Protein AF-A0A835LI86-F1 (afdb_monomer_lite)

pLDDT: mean 75.02, std 22.33, range [33.53, 97.06]

InterPro domains:
  IPR008250 P-type ATPase, A domain superfamily [SSF81653] (1-94)
  IPR059000 P-type ATPase, A domain [PF00122] (1-94)

Radius of gyration: 28.06 Å; chains: 1; bounding box: 68×58×45 Å

Sequence (149 aa):
VLRDGKWNKEDAAVLVPGDVISIKLGDIVPADARLLEGDPLKIDQSSLTGESLPVTKGPGDGVYSGSTCKQGELEAVVIATGVHTFFGKAAHLVDSTNQVGHFQKVSLNCYWELLHMFHCRGNDYRDHRHVSHTRPEVYLILSLSGSIT

Secondary structure (DSSP, 8-state):
-EETTEE----GGG--TT-EEEE-TTPBP-SEEEE-SSSPEEEE-HHHH---SPEEE-TT-EE-TT-EEEE--EEEEEEE-GGGSHHHHHHHHHHTT-SS-HHHHHHHHHHHHHHHHHHTTSTT-----------S-STTSSSSS----

Structure (mmCIF, N/CA/C/O backbone):
data_AF-A0A835LI86-F1
#
_entry.id   AF-A0A835LI86-F1
#
loop_
_atom_site.group_PDB
_atom_site.id
_atom_site.type_symbol
_atom_site.label_atom_id
_atom_site.label_alt_id
_atom_site.label_comp_id
_atom_site.label_asym_id
_atom_site.label_entity_id
_atom_site.label_seq_id
_atom_site.pdbx_PDB_ins_code
_atom_site.Cartn_x
_atom_site.Cartn_y
_atom_site.Cartn_z
_atom_site.occupancy
_atom_site.B_iso_or_equiv
_atom_site.auth_seq_id
_atom_site.auth_comp_id
_atom_site.auth_asym_id
_atom_site.auth_atom_id
_atom_site.pdbx_PDB_model_num
ATOM 1 N N . VAL A 1 1 ? -5.324 -9.821 3.241 1.00 88.69 1 VAL A N 1
ATOM 2 C CA . VAL A 1 1 ? -6.361 -9.665 2.206 1.00 88.69 1 VAL A CA 1
ATOM 3 C C . VAL A 1 1 ? -7.685 -10.207 2.718 1.00 88.69 1 VAL A C 1
ATOM 5 O O . VAL A 1 1 ? -7.678 -11.210 3.425 1.00 88.69 1 VAL A O 1
ATOM 8 N N . LEU A 1 2 ? -8.794 -9.541 2.414 1.00 87.94 2 LEU A N 1
ATOM 9 C CA . LEU A 1 2 ? -10.143 -10.003 2.729 1.00 87.94 2 LEU A CA 1
ATOM 10 C C . LEU A 1 2 ? -10.713 -10.751 1.515 1.00 87.94 2 LEU A C 1
ATOM 12 O O . LEU A 1 2 ? -10.974 -10.142 0.481 1.00 87.94 2 LEU A O 1
ATOM 16 N N . ARG A 1 3 ? -10.895 -12.070 1.638 1.00 89.12 3 ARG A N 1
ATOM 17 C CA . ARG A 1 3 ? -11.541 -12.930 0.629 1.00 89.12 3 ARG A CA 1
ATOM 18 C C . ARG A 1 3 ? -12.545 -13.840 1.333 1.00 89.12 3 ARG A C 1
ATOM 20 O O . ARG A 1 3 ? -12.285 -14.285 2.448 1.00 89.12 3 ARG A O 1
ATOM 27 N N . ASP A 1 4 ? -13.713 -14.055 0.732 1.00 85.88 4 ASP A N 1
ATOM 28 C CA . ASP A 1 4 ? -14.804 -14.858 1.318 1.00 85.88 4 ASP A CA 1
ATOM 29 C C . ASP A 1 4 ? -15.218 -14.416 2.739 1.00 85.88 4 ASP A C 1
ATOM 31 O O . ASP A 1 4 ? -15.573 -15.229 3.595 1.00 85.88 4 ASP A O 1
ATOM 35 N N . GLY A 1 5 ? -15.118 -13.111 3.022 1.00 88.06 5 GLY A N 1
ATOM 36 C CA . GLY A 1 5 ? -15.411 -12.533 4.339 1.00 88.06 5 GLY A CA 1
ATOM 37 C C . GLY A 1 5 ? -14.387 -12.863 5.433 1.00 88.06 5 GLY A C 1
ATOM 38 O O . GLY A 1 5 ? -14.632 -12.564 6.601 1.00 88.06 5 GLY A O 1
ATOM 39 N N . LYS A 1 6 ? -13.242 -13.469 5.089 1.00 90.75 6 LYS A N 1
ATOM 40 C CA . LYS A 1 6 ? -12.165 -13.813 6.026 1.00 90.75 6 LYS A CA 1
ATOM 41 C C . LYS A 1 6 ? -10.872 -13.078 5.693 1.00 90.75 6 LYS A C 1
ATOM 43 O O . LYS A 1 6 ? -10.483 -12.948 4.532 1.00 90.75 6 LYS A O 1
ATOM 48 N N . TRP A 1 7 ? -10.187 -12.623 6.738 1.00 91.75 7 TRP A N 1
ATOM 49 C CA . TRP A 1 7 ? -8.863 -12.022 6.627 1.00 91.75 7 TRP A CA 1
ATOM 50 C C . TRP A 1 7 ? -7.788 -13.104 6.542 1.00 91.75 7 TRP A C 1
ATOM 52 O O . TRP A 1 7 ? -7.578 -13.848 7.497 1.00 91.75 7 TRP A O 1
ATOM 62 N N . ASN A 1 8 ? -7.081 -13.146 5.415 1.00 92.19 8 ASN A N 1
ATOM 63 C CA . ASN A 1 8 ? -5.962 -14.052 5.166 1.00 92.19 8 ASN A CA 1
ATOM 64 C C . ASN A 1 8 ? -4.663 -13.261 4.985 1.00 92.19 8 ASN A C 1
ATOM 66 O O . ASN A 1 8 ? -4.658 -12.179 4.387 1.00 92.19 8 ASN A O 1
ATOM 70 N N . LYS A 1 9 ? -3.549 -13.784 5.504 1.00 91.06 9 LYS A N 1
ATOM 71 C CA . LYS A 1 9 ? -2.218 -13.216 5.272 1.00 91.06 9 LYS A CA 1
ATOM 72 C C . LYS A 1 9 ? -1.615 -13.903 4.052 1.00 91.06 9 LYS A C 1
ATOM 74 O O . LYS A 1 9 ? -1.321 -15.087 4.110 1.00 91.06 9 LYS A O 1
ATOM 79 N N . GLU A 1 10 ? -1.447 -13.141 2.982 1.00 91.44 10 GLU A N 1
ATOM 80 C CA . GLU A 1 10 ? -0.994 -13.625 1.677 1.00 91.44 10 GLU A CA 1
ATOM 81 C C . GLU A 1 10 ? 0.230 -12.829 1.220 1.00 91.44 10 GLU A C 1
ATOM 83 O O . GLU A 1 10 ? 0.466 -11.716 1.701 1.00 91.44 10 GLU A O 1
ATOM 88 N N . ASP A 1 11 ? 0.995 -13.397 0.290 1.00 89.94 11 ASP A N 1
ATOM 89 C CA . ASP A 1 11 ? 2.101 -12.698 -0.365 1.00 89.94 11 ASP A CA 1
ATOM 90 C C . ASP A 1 11 ? 1.573 -11.533 -1.227 1.00 89.94 11 ASP A C 1
ATOM 92 O O . ASP A 1 11 ? 0.506 -11.617 -1.842 1.00 89.94 11 ASP A O 1
ATOM 96 N N . ALA A 1 12 ? 2.337 -10.446 -1.318 1.00 87.50 12 ALA A N 1
ATOM 97 C CA . ALA A 1 12 ? 2.043 -9.346 -2.230 1.00 87.50 12 ALA A CA 1
ATOM 98 C C . ALA A 1 12 ? 1.968 -9.812 -3.698 1.00 87.50 12 ALA A C 1
ATOM 100 O O . ALA A 1 12 ? 1.192 -9.261 -4.478 1.00 87.50 12 ALA A O 1
ATOM 101 N N . ALA A 1 13 ? 2.727 -10.850 -4.069 1.00 88.50 13 ALA A N 1
ATOM 102 C CA . ALA A 1 13 ? 2.760 -11.403 -5.422 1.00 88.50 13 ALA A CA 1
ATOM 103 C C . ALA A 1 13 ? 1.438 -12.053 -5.869 1.00 88.50 13 ALA A C 1
ATOM 105 O O . ALA A 1 13 ? 1.196 -12.162 -7.070 1.00 88.50 13 ALA A O 1
ATOM 106 N N . VAL A 1 14 ? 0.581 -12.478 -4.933 1.00 92.12 14 VAL A N 1
ATOM 107 C CA . VAL A 1 14 ? -0.711 -13.126 -5.240 1.00 92.12 14 VAL A CA 1
ATOM 108 C C . VAL A 1 14 ? -1.906 -12.170 -5.145 1.00 92.12 14 VAL A C 1
ATOM 110 O O . VAL A 1 14 ? -3.059 -12.595 -5.293 1.00 92.12 14 VAL A O 1
ATOM 113 N N . LEU A 1 15 ? -1.650 -10.884 -4.881 1.00 93.19 15 LEU A N 1
ATOM 114 C CA . LEU A 1 15 ? -2.682 -9.852 -4.869 1.00 93.19 15 LEU A CA 1
ATOM 115 C C . LEU A 1 15 ? -3.193 -9.583 -6.284 1.00 93.19 15 LEU A C 1
ATOM 117 O O . LEU A 1 15 ? -2.428 -9.520 -7.252 1.00 93.19 15 LEU A O 1
ATOM 121 N N . VAL A 1 16 ? -4.497 -9.351 -6.386 1.00 93.81 16 VAL A N 1
ATOM 122 C CA . VAL A 1 16 ? -5.171 -8.977 -7.630 1.00 93.81 16 VAL A CA 1
ATOM 123 C C . VAL A 1 16 ? -5.953 -7.674 -7.452 1.00 93.81 16 VAL A C 1
ATOM 125 O O . VAL A 1 16 ? -6.410 -7.375 -6.347 1.00 93.81 16 VAL A O 1
ATOM 128 N N . PRO A 1 17 ? -6.134 -6.873 -8.517 1.00 95.25 17 PRO A N 1
ATOM 129 C CA . PRO A 1 17 ? -7.041 -5.731 -8.474 1.00 95.25 17 PRO A CA 1
ATOM 130 C C . PRO A 1 17 ? -8.437 -6.135 -7.983 1.00 95.25 17 PRO A C 1
ATOM 132 O O . PRO A 1 17 ? -8.988 -7.141 -8.427 1.00 95.25 17 PRO A O 1
ATOM 135 N N . GLY A 1 18 ? -9.003 -5.346 -7.072 1.00 93.75 18 GLY A N 1
ATOM 136 C CA . GLY A 1 18 ? -10.266 -5.635 -6.389 1.00 93.75 18 GLY A CA 1
ATOM 137 C C . GLY A 1 18 ? -10.113 -6.298 -5.017 1.00 93.75 18 GLY A C 1
ATOM 138 O O . GLY A 1 18 ? -11.069 -6.293 -4.246 1.00 93.75 18 GLY A O 1
ATOM 139 N N . ASP A 1 19 ? -8.927 -6.807 -4.673 1.00 94.56 19 ASP A N 1
ATOM 140 C CA . ASP A 1 19 ? -8.648 -7.283 -3.318 1.00 94.56 19 ASP A CA 1
ATOM 141 C C . ASP A 1 19 ? -8.743 -6.139 -2.299 1.00 94.56 19 ASP A C 1
ATOM 143 O O . ASP A 1 19 ? -8.279 -5.025 -2.551 1.00 94.56 19 ASP A O 1
ATOM 147 N N . VAL A 1 20 ? -9.279 -6.429 -1.113 1.00 95.25 20 VAL A N 1
ATOM 148 C CA . VAL A 1 20 ? -9.243 -5.498 0.023 1.00 95.25 20 VAL A CA 1
ATOM 149 C C . VAL A 1 20 ? -8.088 -5.872 0.947 1.00 95.25 20 VAL A C 1
ATOM 151 O O . VAL A 1 20 ? -7.945 -7.018 1.388 1.00 95.25 20 VAL A O 1
ATOM 154 N N . ILE A 1 21 ? -7.236 -4.895 1.234 1.00 95.25 21 ILE A N 1
ATOM 155 C CA . ILE A 1 21 ? -6.073 -5.013 2.109 1.00 95.25 21 ILE A CA 1
ATOM 156 C C . ILE A 1 21 ? -6.229 -4.080 3.310 1.00 95.25 21 ILE A C 1
ATOM 158 O O . ILE A 1 21 ? -6.859 -3.034 3.218 1.00 95.25 21 ILE A O 1
ATOM 162 N N . SER A 1 22 ? -5.646 -4.466 4.441 1.00 94.94 22 SER A N 1
ATOM 163 C CA . SER A 1 22 ? -5.551 -3.621 5.634 1.00 94.94 22 SER A CA 1
ATOM 164 C C . SER A 1 22 ? -4.126 -3.085 5.707 1.00 94.94 22 SER A C 1
ATOM 166 O O . SER A 1 22 ? -3.181 -3.865 5.567 1.00 94.94 22 SER A O 1
ATOM 168 N N . ILE A 1 23 ? -3.984 -1.769 5.861 1.00 95.31 23 ILE A N 1
ATOM 169 C CA . ILE A 1 23 ? -2.703 -1.071 5.974 1.00 95.31 23 ILE A CA 1
ATOM 170 C C . ILE A 1 23 ? -2.591 -0.556 7.402 1.00 95.31 23 ILE A C 1
ATOM 172 O O . ILE A 1 23 ? -3.400 0.272 7.820 1.00 95.31 23 ILE A O 1
ATOM 176 N N . LYS A 1 24 ? -1.582 -1.019 8.139 1.00 94.75 24 LYS A N 1
ATOM 177 C CA . LYS A 1 24 ? -1.347 -0.647 9.538 1.00 94.75 24 LYS A CA 1
ATOM 178 C C . LYS A 1 24 ? -0.061 0.148 9.696 1.00 94.75 24 LYS A C 1
ATOM 180 O O . LYS A 1 24 ? 0.768 0.223 8.792 1.00 94.75 24 LYS A O 1
ATOM 185 N N . LEU A 1 25 ? 0.121 0.732 10.876 1.00 95.00 25 LEU A N 1
ATOM 186 C CA . LEU A 1 25 ? 1.364 1.396 11.256 1.00 95.00 25 LEU A CA 1
ATOM 187 C C . LEU A 1 25 ? 2.577 0.479 11.023 1.00 95.00 25 LEU A C 1
ATOM 189 O O . LEU A 1 25 ? 2.654 -0.611 11.584 1.00 95.00 25 LEU A O 1
ATOM 193 N N . GLY A 1 26 ? 3.554 0.971 10.262 1.00 94.06 26 GLY A N 1
ATOM 194 C CA . GLY A 1 26 ? 4.791 0.258 9.948 1.00 94.06 26 GLY A CA 1
ATOM 195 C C . GLY A 1 26 ? 4.708 -0.635 8.712 1.00 94.06 26 GLY A C 1
ATOM 196 O O . GLY A 1 26 ? 5.752 -1.084 8.243 1.00 94.06 26 GLY A O 1
ATOM 197 N N . ASP A 1 27 ? 3.516 -0.851 8.150 1.00 94.12 27 ASP A N 1
ATOM 198 C CA . ASP A 1 27 ? 3.371 -1.665 6.950 1.00 94.12 27 ASP A CA 1
ATOM 199 C C . ASP A 1 27 ? 3.936 -0.950 5.722 1.00 94.12 27 ASP A C 1
ATOM 201 O O . ASP A 1 27 ? 3.762 0.259 5.517 1.00 94.12 27 ASP A O 1
ATOM 205 N N . ILE A 1 28 ? 4.580 -1.743 4.871 1.00 93.88 28 ILE A N 1
ATOM 206 C CA . ILE A 1 28 ? 4.923 -1.352 3.509 1.00 93.88 28 ILE A CA 1
ATOM 207 C C . ILE A 1 28 ? 3.717 -1.677 2.635 1.00 93.88 28 ILE A C 1
ATOM 209 O O . ILE A 1 28 ? 3.223 -2.805 2.630 1.00 93.88 28 ILE A O 1
ATOM 213 N N . VAL A 1 29 ? 3.250 -0.690 1.880 1.00 94.75 29 VAL A N 1
ATOM 214 C CA . VAL A 1 29 ? 2.114 -0.836 0.973 1.00 94.75 29 VAL A CA 1
ATOM 215 C C . VAL A 1 29 ? 2.493 -1.828 -0.142 1.00 94.75 29 VAL A C 1
ATOM 217 O O . VAL A 1 29 ? 3.428 -1.551 -0.901 1.00 94.75 29 VAL A O 1
ATOM 220 N N . PRO A 1 30 ? 1.800 -2.977 -0.274 1.00 93.50 30 PRO A N 1
ATOM 221 C CA . PRO A 1 30 ? 2.215 -4.051 -1.183 1.00 93.50 30 PRO A CA 1
ATOM 222 C C . PRO A 1 30 ? 1.839 -3.795 -2.650 1.00 93.50 30 PRO A C 1
ATOM 224 O O . PRO A 1 30 ? 2.451 -4.353 -3.556 1.00 93.50 30 PRO A O 1
ATOM 227 N N . ALA A 1 31 ? 0.825 -2.965 -2.893 1.00 95.38 31 ALA A N 1
ATOM 228 C CA . ALA A 1 31 ? 0.237 -2.719 -4.203 1.00 95.38 31 ALA A CA 1
ATOM 229 C C . ALA A 1 31 ? -0.364 -1.310 -4.262 1.00 95.38 31 ALA A C 1
ATOM 231 O O . ALA A 1 31 ? -0.654 -0.718 -3.223 1.00 95.38 31 ALA A O 1
ATOM 232 N N . ASP A 1 32 ? -0.588 -0.782 -5.464 1.00 95.75 32 ASP A N 1
ATOM 233 C CA . ASP A 1 32 ? -1.300 0.487 -5.600 1.00 95.75 32 ASP A CA 1
ATOM 234 C C . ASP A 1 32 ? -2.767 0.275 -5.226 1.00 95.75 32 ASP A C 1
ATOM 236 O O . ASP A 1 32 ? -3.442 -0.597 -5.783 1.00 95.75 32 ASP A O 1
ATOM 240 N N . ALA A 1 33 ? -3.265 1.075 -4.290 1.00 96.75 33 ALA A N 1
ATOM 241 C CA . ALA A 1 33 ? -4.588 0.901 -3.711 1.00 96.75 33 ALA A CA 1
ATOM 242 C C . ALA A 1 33 ? -5.286 2.243 -3.476 1.00 96.75 33 ALA A C 1
ATOM 244 O O . ALA A 1 33 ? -4.653 3.298 -3.424 1.00 96.75 33 ALA A O 1
ATOM 245 N N . ARG A 1 34 ? -6.610 2.205 -3.333 1.00 97.06 34 ARG A N 1
ATOM 246 C CA . ARG A 1 34 ? -7.431 3.350 -2.933 1.00 97.06 34 ARG A CA 1
ATOM 247 C C . ARG A 1 34 ? -7.964 3.130 -1.533 1.00 97.06 34 ARG A C 1
ATOM 249 O O . ARG A 1 34 ? -8.549 2.086 -1.259 1.00 97.06 34 ARG A O 1
ATOM 256 N N . LEU A 1 35 ? -7.757 4.119 -0.676 1.00 96.81 35 LEU A N 1
ATOM 257 C CA . LEU A 1 35 ? -8.184 4.079 0.714 1.00 96.81 35 LEU A CA 1
ATOM 258 C C . LEU A 1 35 ? -9.713 4.060 0.807 1.00 96.81 35 LEU A C 1
ATOM 260 O O . LEU A 1 35 ? -10.395 4.824 0.117 1.00 96.81 35 LEU A O 1
ATOM 264 N N . LEU A 1 36 ? -10.231 3.169 1.646 1.00 96.00 36 LEU A N 1
ATOM 265 C CA . LEU A 1 36 ? -11.643 3.084 2.005 1.00 96.00 36 LEU A CA 1
ATOM 266 C C . LEU A 1 36 ? -11.958 4.078 3.136 1.00 96.00 36 LEU A C 1
ATOM 268 O O . LEU A 1 36 ? -11.135 4.920 3.493 1.00 96.00 36 LEU A O 1
ATOM 272 N N . GLU A 1 37 ? -13.181 4.033 3.655 1.00 93.44 37 GLU A N 1
ATOM 273 C CA . GLU A 1 37 ? -13.624 4.926 4.727 1.00 93.44 37 GLU A CA 1
ATOM 274 C C . GLU A 1 37 ? -12.892 4.670 6.051 1.00 93.44 37 GLU A C 1
ATOM 276 O O . GLU A 1 37 ? -12.595 3.528 6.401 1.00 93.44 37 GLU A O 1
ATOM 281 N N . GLY A 1 38 ? -12.627 5.748 6.797 1.00 92.94 38 GLY A N 1
ATOM 282 C CA . GLY A 1 38 ? -11.986 5.726 8.112 1.00 92.94 38 GLY A CA 1
ATOM 283 C C . GLY A 1 38 ? -11.035 6.907 8.321 1.00 92.94 38 GLY A C 1
ATOM 284 O O . GLY A 1 38 ? -11.131 7.926 7.631 1.00 92.94 38 GLY A O 1
ATOM 285 N N . ASP A 1 39 ? -10.138 6.779 9.298 1.00 94.00 39 ASP A N 1
ATOM 286 C CA . ASP A 1 39 ? -9.234 7.859 9.692 1.00 94.00 39 ASP A CA 1
ATOM 287 C C . ASP A 1 39 ? -8.064 8.040 8.705 1.00 94.00 39 ASP A C 1
ATOM 289 O O . ASP A 1 39 ? -7.540 7.058 8.174 1.00 94.00 39 ASP A O 1
ATOM 293 N N . PRO A 1 40 ? -7.593 9.281 8.468 1.00 93.12 40 PRO A N 1
ATOM 294 C CA . PRO A 1 40 ? -6.472 9.532 7.568 1.00 93.12 40 PRO A CA 1
ATOM 295 C C . PRO A 1 40 ? -5.174 8.838 8.001 1.00 93.12 40 PRO A C 1
ATOM 297 O O . PRO A 1 40 ? -4.804 8.833 9.178 1.00 93.12 40 PRO A O 1
ATOM 300 N N . LEU A 1 41 ? -4.419 8.351 7.018 1.00 94.31 41 LEU A N 1
ATOM 301 C CA . LEU A 1 41 ? -3.090 7.776 7.195 1.00 94.31 41 LEU A CA 1
ATOM 302 C C . LEU A 1 41 ? -1.992 8.808 6.945 1.00 94.31 41 LEU A C 1
ATOM 304 O O . LEU A 1 41 ? -2.130 9.685 6.091 1.00 94.31 41 LEU A O 1
ATOM 308 N N . LYS A 1 42 ? -0.845 8.649 7.610 1.00 94.81 42 LYS A N 1
ATOM 309 C CA . LYS A 1 42 ? 0.407 9.282 7.168 1.00 94.81 42 LYS A CA 1
ATOM 310 C C . LYS A 1 42 ? 1.259 8.274 6.431 1.00 94.81 42 LYS A C 1
ATOM 312 O O . LYS A 1 42 ? 1.685 7.278 7.013 1.00 94.81 42 LYS A O 1
ATOM 317 N N . ILE A 1 43 ? 1.547 8.569 5.173 1.00 94.69 43 ILE A N 1
ATOM 318 C CA . ILE A 1 43 ? 2.303 7.704 4.279 1.00 94.69 43 ILE A CA 1
ATOM 319 C C . ILE A 1 43 ? 3.624 8.382 3.923 1.00 94.69 43 ILE A C 1
ATOM 321 O O . ILE A 1 43 ? 3.654 9.515 3.450 1.00 94.69 43 ILE A O 1
ATOM 325 N N . ASP A 1 44 ? 4.721 7.675 4.147 1.00 93.94 44 ASP A N 1
ATOM 326 C CA . ASP A 1 44 ? 6.053 8.052 3.694 1.00 93.94 44 ASP A CA 1
ATOM 327 C C . ASP A 1 44 ? 6.262 7.546 2.265 1.00 93.94 44 ASP A C 1
ATOM 329 O O . ASP A 1 44 ? 6.239 6.337 2.013 1.00 93.94 44 ASP A O 1
ATOM 333 N N . GLN A 1 45 ? 6.424 8.492 1.340 1.00 89.38 45 GLN A N 1
ATOM 334 C CA . GLN A 1 45 ? 6.660 8.245 -0.083 1.00 89.38 45 GLN A CA 1
ATOM 335 C C . GLN A 1 45 ? 8.098 8.589 -0.497 1.00 89.38 45 GLN A C 1
ATOM 337 O O . GLN A 1 45 ? 8.387 8.641 -1.691 1.00 89.38 45 GLN A O 1
ATOM 342 N N . SER A 1 46 ? 9.017 8.775 0.459 1.00 88.25 46 SER A N 1
ATOM 343 C CA . SER A 1 46 ? 10.420 9.123 0.188 1.00 88.25 46 SER A CA 1
ATOM 344 C C . SER A 1 46 ? 11.106 8.132 -0.750 1.00 88.25 46 SER A C 1
ATOM 346 O O . SER A 1 46 ? 11.876 8.539 -1.616 1.00 88.25 46 SER A O 1
ATOM 348 N N . SER A 1 47 ? 10.772 6.842 -0.651 1.00 81.12 47 SER A N 1
ATOM 349 C CA . SER A 1 47 ? 11.291 5.800 -1.545 1.00 81.12 47 SER A CA 1
ATOM 350 C C . SER A 1 47 ? 10.835 5.944 -3.001 1.00 81.12 47 SER A C 1
ATOM 352 O O . SER A 1 47 ? 11.460 5.365 -3.883 1.00 81.12 47 SER A O 1
ATOM 354 N N . LEU A 1 48 ? 9.755 6.688 -3.257 1.00 80.44 48 LEU A N 1
ATOM 355 C CA . LEU A 1 48 ? 9.135 6.814 -4.574 1.00 80.44 48 LEU A CA 1
ATOM 356 C C . LEU A 1 48 ? 9.348 8.192 -5.205 1.00 80.44 48 LEU A C 1
ATOM 358 O O . LEU A 1 48 ? 9.642 8.284 -6.393 1.00 80.44 48 LEU A O 1
ATOM 362 N N . THR A 1 49 ? 9.181 9.257 -4.421 1.00 79.94 49 THR A N 1
ATOM 363 C CA . THR A 1 49 ? 9.246 10.647 -4.898 1.00 79.94 49 THR A CA 1
ATOM 364 C C . THR A 1 49 ? 10.521 11.365 -4.465 1.00 79.94 49 THR A C 1
ATOM 366 O O . THR A 1 49 ? 10.848 12.408 -5.025 1.00 79.94 49 THR A O 1
ATOM 369 N N . GLY A 1 50 ? 11.252 10.831 -3.480 1.00 82.19 50 GLY A N 1
ATOM 370 C CA . GLY A 1 50 ? 12.391 11.512 -2.859 1.00 82.19 50 GLY A CA 1
ATOM 371 C C . GLY A 1 50 ? 11.996 12.606 -1.861 1.00 82.19 50 GLY A C 1
ATOM 372 O O . GLY A 1 50 ? 12.870 13.296 -1.340 1.00 82.19 50 GLY A O 1
ATOM 373 N N . GLU A 1 51 ? 10.705 12.777 -1.569 1.00 81.81 51 GLU A N 1
ATOM 374 C CA . GLU A 1 51 ? 10.234 13.745 -0.578 1.00 81.81 51 GLU A CA 1
ATOM 375 C C . GLU A 1 51 ? 10.334 13.168 0.840 1.00 81.81 51 GLU A C 1
ATOM 377 O O . GLU A 1 51 ? 9.781 12.113 1.139 1.00 81.81 51 GLU A O 1
ATOM 382 N N . SER A 1 52 ? 11.033 13.867 1.737 1.00 79.69 52 SER A N 1
ATOM 383 C CA . SER A 1 52 ? 11.337 13.355 3.083 1.00 79.69 52 SER A CA 1
ATOM 384 C C . SER A 1 52 ? 10.186 13.455 4.090 1.00 79.69 52 SER A C 1
ATOM 386 O O . SER A 1 52 ? 10.277 12.882 5.176 1.00 79.69 52 SER A O 1
ATOM 388 N N . LEU A 1 53 ? 9.138 14.230 3.797 1.00 87.00 53 LEU A N 1
ATOM 389 C CA . LEU A 1 53 ? 8.034 14.455 4.731 1.00 87.00 53 LEU A CA 1
ATOM 390 C C . LEU A 1 53 ? 6.859 13.514 4.427 1.00 87.00 53 LEU A C 1
ATOM 392 O O . LEU A 1 53 ? 6.415 13.453 3.282 1.00 87.00 53 LEU A O 1
ATOM 396 N N . PRO A 1 54 ? 6.305 12.817 5.439 1.00 88.88 54 PRO A N 1
ATOM 397 C CA . PRO A 1 54 ? 5.118 11.993 5.251 1.00 88.88 54 PRO A CA 1
ATOM 398 C C . PRO A 1 54 ? 3.918 12.820 4.783 1.00 8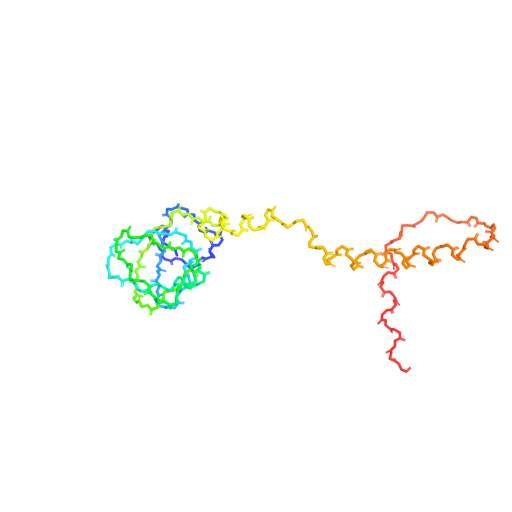8.88 54 PRO A C 1
ATOM 400 O O . PRO A 1 54 ? 3.627 13.887 5.328 1.00 88.88 54 PRO A O 1
ATOM 403 N N . VAL A 1 55 ? 3.175 12.279 3.823 1.00 92.69 55 VAL A N 1
ATOM 404 C CA . VAL A 1 55 ? 1.969 12.887 3.260 1.00 92.69 55 VAL A CA 1
ATOM 405 C C . VAL A 1 55 ? 0.741 12.317 3.965 1.00 92.69 55 VAL A C 1
ATOM 407 O O . VAL A 1 55 ? 0.665 11.116 4.227 1.00 92.69 55 VAL A O 1
ATOM 410 N N . THR A 1 56 ? -0.233 13.172 4.276 1.00 94.75 56 THR A N 1
ATOM 411 C CA . THR A 1 56 ? -1.518 12.722 4.834 1.00 94.75 56 THR A CA 1
ATOM 412 C C . THR A 1 56 ? -2.441 12.281 3.700 1.00 94.75 56 THR A C 1
ATOM 414 O O . THR A 1 56 ? -2.596 13.012 2.721 1.00 94.75 56 THR A O 1
ATOM 417 N N . LYS A 1 57 ? -3.026 11.089 3.820 1.00 94.50 57 LYS A N 1
ATOM 418 C CA . LYS A 1 57 ? -3.911 10.468 2.828 1.00 94.50 57 LYS A CA 1
ATOM 419 C C . LYS A 1 57 ? -5.210 10.042 3.494 1.00 94.50 57 LYS A C 1
ATOM 421 O O . LYS A 1 57 ? -5.177 9.331 4.496 1.00 94.50 57 LYS A O 1
ATOM 426 N N . GLY A 1 58 ? -6.333 10.509 2.965 1.00 93.81 58 GLY A N 1
ATOM 427 C CA . GLY A 1 58 ? -7.665 10.226 3.494 1.00 93.81 58 GLY A CA 1
ATOM 428 C C . GLY A 1 58 ? -8.450 9.218 2.651 1.00 93.81 58 GLY A C 1
ATOM 429 O O . GLY A 1 58 ? -7.962 8.748 1.620 1.00 93.81 58 GLY A O 1
ATOM 430 N N . PRO A 1 59 ? -9.689 8.907 3.058 1.00 94.50 59 PRO A N 1
ATOM 431 C CA . PRO A 1 59 ? -10.606 8.090 2.270 1.00 94.50 59 PRO A CA 1
ATOM 432 C C . PRO A 1 59 ? -10.745 8.592 0.828 1.00 94.50 59 PRO A C 1
ATOM 434 O O . PRO A 1 59 ? -10.924 9.784 0.585 1.00 94.50 59 PRO A O 1
ATOM 437 N N . GLY A 1 60 ? -10.668 7.678 -0.138 1.00 93.69 60 GLY A N 1
ATOM 438 C CA . GLY A 1 60 ? -10.727 7.984 -1.569 1.00 93.69 60 GLY A CA 1
ATOM 439 C C . GLY A 1 60 ? -9.383 8.338 -2.213 1.00 93.69 60 GLY A C 1
ATOM 440 O O . GLY A 1 60 ? -9.277 8.252 -3.442 1.00 93.69 60 GLY A O 1
ATOM 441 N N . ASP A 1 61 ? -8.347 8.652 -1.429 1.00 95.81 61 ASP A N 1
ATOM 442 C CA . ASP A 1 61 ? -7.007 8.897 -1.958 1.00 95.81 61 ASP A CA 1
ATOM 443 C C . ASP A 1 61 ? -6.310 7.603 -2.402 1.00 95.81 61 ASP A C 1
ATOM 445 O O . ASP A 1 61 ? -6.548 6.509 -1.884 1.00 95.81 61 ASP A O 1
ATOM 449 N N . GLY A 1 62 ? -5.398 7.747 -3.365 1.00 94.12 62 GLY A N 1
ATOM 450 C CA . GLY A 1 62 ? -4.498 6.680 -3.793 1.00 94.12 62 GLY A CA 1
ATOM 451 C C . GLY A 1 62 ? -3.245 6.578 -2.918 1.00 94.12 62 GLY A C 1
ATOM 452 O O . GLY A 1 62 ? -2.616 7.591 -2.590 1.00 94.12 62 GLY A O 1
ATOM 453 N N . VAL A 1 63 ? -2.859 5.344 -2.605 1.00 94.69 63 VAL A N 1
ATOM 454 C CA . VAL A 1 63 ? -1.569 4.966 -2.017 1.00 94.69 63 VAL A CA 1
ATOM 455 C C . VAL A 1 63 ? -0.797 4.088 -2.996 1.00 94.69 63 VAL A C 1
ATOM 457 O O . VAL A 1 63 ? -1.393 3.320 -3.751 1.00 94.69 63 VAL A O 1
ATOM 460 N N . TYR A 1 64 ? 0.529 4.217 -2.990 1.00 94.69 64 TYR A N 1
ATOM 461 C CA . TYR A 1 64 ? 1.397 3.563 -3.968 1.00 94.69 64 TYR A CA 1
ATOM 462 C C . TYR A 1 64 ? 2.225 2.448 -3.340 1.00 94.69 64 TYR A C 1
ATOM 464 O O . TYR A 1 64 ? 2.694 2.582 -2.203 1.00 94.69 64 TYR A O 1
ATOM 472 N N . SER A 1 65 ? 2.464 1.387 -4.107 1.00 93.81 65 SER A N 1
ATOM 473 C CA . SER A 1 65 ? 3.327 0.277 -3.708 1.00 93.81 65 SER A CA 1
ATOM 474 C C . SER A 1 65 ? 4.725 0.771 -3.320 1.00 93.81 65 SER A C 1
ATOM 476 O O . SER A 1 65 ? 5.299 1.601 -4.026 1.00 93.81 65 SER A O 1
ATOM 478 N N . GLY A 1 66 ? 5.275 0.249 -2.224 1.00 91.25 66 GLY A N 1
ATOM 479 C CA . GLY A 1 66 ? 6.588 0.638 -1.693 1.00 91.25 66 GLY A CA 1
ATOM 480 C C . GLY A 1 66 ? 6.565 1.837 -0.739 1.00 91.25 66 GLY A C 1
ATOM 481 O O . GLY A 1 66 ? 7.571 2.114 -0.092 1.00 91.25 66 GLY A O 1
ATOM 482 N N . SER A 1 67 ? 5.425 2.519 -0.591 1.00 93.19 67 SER A N 1
ATOM 483 C CA . SER A 1 67 ? 5.264 3.545 0.448 1.00 93.19 67 SER A CA 1
ATOM 484 C C . SER A 1 67 ? 5.136 2.898 1.831 1.00 93.19 67 SER A C 1
ATOM 486 O O . SER A 1 67 ? 4.632 1.782 1.943 1.00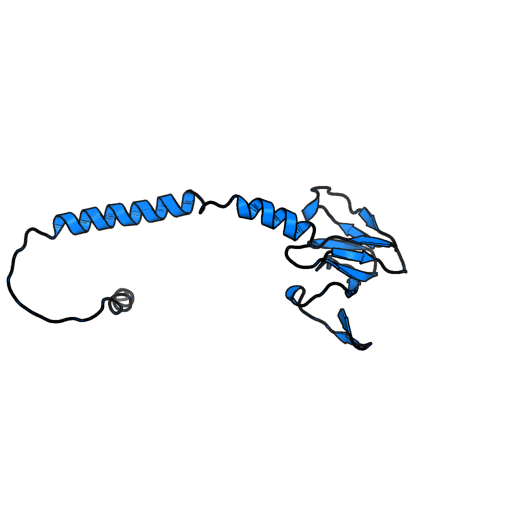 93.19 67 SER A O 1
ATOM 488 N N . THR A 1 68 ? 5.538 3.592 2.897 1.00 94.62 68 THR A N 1
ATOM 489 C CA . THR A 1 68 ? 5.452 3.063 4.275 1.00 94.62 68 THR A CA 1
ATOM 490 C C . THR A 1 68 ? 4.428 3.830 5.104 1.00 94.62 68 THR A C 1
ATOM 492 O O . THR A 1 68 ? 4.460 5.060 5.149 1.00 94.62 68 THR A O 1
ATOM 495 N N . CYS A 1 69 ? 3.550 3.130 5.820 1.00 95.12 69 CYS A N 1
ATOM 496 C CA . CYS A 1 69 ? 2.626 3.764 6.755 1.00 95.12 69 CYS A CA 1
ATOM 497 C C . CYS A 1 69 ? 3.353 4.192 8.040 1.00 95.12 69 CYS A C 1
ATOM 499 O O . CYS A 1 69 ? 3.915 3.372 8.765 1.00 95.12 69 CYS A O 1
ATOM 501 N N . LYS A 1 70 ? 3.345 5.492 8.339 1.00 94.94 70 LYS A N 1
ATOM 502 C CA . LYS A 1 70 ? 3.961 6.086 9.538 1.00 94.94 70 LYS A CA 1
ATOM 503 C C . LYS A 1 70 ? 2.958 6.399 10.642 1.00 94.94 70 LYS A C 1
ATOM 505 O O . LYS A 1 70 ? 3.380 6.627 11.772 1.00 94.94 70 LYS A O 1
ATOM 510 N N . GLN A 1 71 ? 1.663 6.462 10.332 1.00 95.12 71 GLN A N 1
ATOM 511 C CA . GLN A 1 71 ? 0.610 6.714 11.316 1.00 95.12 71 GLN A CA 1
ATOM 512 C C . GLN A 1 71 ? -0.756 6.267 10.786 1.00 95.12 71 GLN A C 1
ATOM 514 O O . GLN A 1 71 ? -1.072 6.549 9.631 1.00 95.12 71 GLN A O 1
ATOM 519 N N . GLY A 1 72 ? -1.566 5.673 11.666 1.00 94.00 72 GLY A N 1
ATOM 520 C CA . GLY A 1 72 ? -2.944 5.265 11.387 1.00 94.00 72 GLY A CA 1
ATOM 521 C C . GLY A 1 72 ? -3.079 3.805 10.950 1.00 94.00 72 GLY A C 1
ATOM 522 O O . GLY A 1 72 ? -2.090 3.083 10.802 1.00 94.00 72 GLY A O 1
ATOM 523 N N . GLU A 1 73 ? -4.325 3.385 10.770 1.00 94.69 73 GLU A N 1
ATOM 524 C CA . GLU A 1 73 ? -4.709 2.100 10.193 1.00 94.69 73 GLU A CA 1
ATOM 525 C C . GLU A 1 73 ? -5.961 2.310 9.341 1.00 94.69 73 GLU A C 1
ATOM 527 O O . GLU A 1 73 ? -6.905 2.960 9.786 1.00 94.69 73 GLU A O 1
ATOM 532 N N . LEU A 1 74 ? -5.948 1.804 8.109 1.00 95.69 74 LEU A N 1
ATOM 533 C CA . LEU A 1 74 ? -7.066 1.957 7.184 1.00 95.69 74 LEU A CA 1
ATOM 534 C C . LEU A 1 74 ? -7.103 0.802 6.187 1.00 95.69 74 LEU A C 1
ATOM 536 O O . LEU A 1 74 ? -6.070 0.237 5.814 1.00 95.69 74 LEU A O 1
ATOM 540 N N . GLU A 1 75 ? -8.302 0.454 5.739 1.00 95.88 75 GLU A N 1
ATOM 541 C CA . GLU A 1 75 ? -8.490 -0.521 4.672 1.00 95.88 75 GLU A CA 1
ATOM 542 C C . GLU A 1 75 ? -8.393 0.149 3.300 1.00 95.88 75 GLU A C 1
ATOM 544 O O . GLU A 1 75 ? -8.683 1.334 3.132 1.00 95.88 75 GLU A O 1
ATOM 549 N N . ALA A 1 76 ? -7.966 -0.607 2.296 1.00 96.56 76 ALA A N 1
ATOM 550 C CA . ALA A 1 76 ? -7.793 -0.114 0.942 1.00 96.56 76 ALA A CA 1
ATOM 551 C C . ALA A 1 76 ? -8.169 -1.185 -0.081 1.00 96.56 76 ALA A C 1
ATOM 553 O O . ALA A 1 76 ? -7.910 -2.371 0.125 1.00 96.56 76 ALA A O 1
ATOM 554 N N . VAL A 1 77 ? -8.734 -0.763 -1.209 1.00 96.81 77 VAL A N 1
ATOM 555 C CA . VAL A 1 77 ? -8.991 -1.631 -2.361 1.00 96.81 77 VAL A CA 1
ATOM 556 C C . VAL A 1 77 ? -7.839 -1.537 -3.352 1.00 96.81 77 VAL A C 1
ATOM 558 O O . VAL A 1 77 ? -7.449 -0.446 -3.770 1.00 96.81 77 VAL A O 1
ATOM 561 N N . VAL A 1 78 ? -7.281 -2.679 -3.736 1.00 96.62 78 VAL A N 1
ATOM 562 C CA . VAL A 1 78 ? -6.176 -2.772 -4.691 1.00 96.62 78 VAL A CA 1
ATOM 563 C C . VAL A 1 78 ? -6.659 -2.367 -6.085 1.00 96.62 78 VAL A C 1
ATOM 565 O O . VAL A 1 78 ? -7.662 -2.879 -6.578 1.00 96.62 78 VAL A O 1
ATOM 568 N N . ILE A 1 79 ? -5.928 -1.464 -6.739 1.00 96.19 79 ILE A N 1
ATOM 569 C CA . ILE A 1 79 ? -6.211 -0.987 -8.102 1.00 96.19 79 ILE A CA 1
ATOM 570 C C . ILE A 1 79 ? -5.217 -1.574 -9.108 1.00 96.19 79 ILE A C 1
ATOM 572 O O . ILE A 1 79 ? -5.603 -1.915 -10.224 1.00 96.19 79 ILE A O 1
ATOM 576 N N . ALA A 1 80 ? -3.940 -1.690 -8.736 1.00 94.12 80 ALA A N 1
ATOM 577 C CA . ALA A 1 80 ? -2.905 -2.236 -9.607 1.00 94.12 80 ALA A CA 1
ATOM 578 C C . ALA A 1 80 ? -1.848 -3.003 -8.807 1.00 94.12 80 ALA A C 1
ATOM 580 O O . ALA A 1 80 ? -1.544 -2.656 -7.667 1.00 94.12 80 ALA A O 1
ATOM 581 N N . THR A 1 81 ? -1.272 -4.035 -9.423 1.00 94.62 81 THR A N 1
ATOM 582 C CA . THR A 1 81 ? -0.271 -4.927 -8.818 1.00 94.62 81 THR A CA 1
ATOM 583 C C . THR A 1 81 ? 0.907 -5.161 -9.768 1.00 94.62 81 THR A C 1
ATOM 585 O O . THR A 1 81 ? 0.815 -4.911 -10.975 1.00 94.62 81 THR A O 1
ATOM 588 N N . GLY A 1 82 ? 2.044 -5.604 -9.220 1.00 89.06 82 GLY A N 1
ATOM 589 C CA . GLY A 1 82 ? 3.245 -5.949 -9.987 1.00 89.06 82 GLY A CA 1
ATOM 590 C C . GLY A 1 82 ? 3.731 -4.829 -10.914 1.00 89.06 82 GLY A C 1
ATOM 591 O O . GLY A 1 82 ? 3.859 -3.677 -10.510 1.00 89.06 82 GLY A O 1
ATOM 592 N N . VAL A 1 83 ? 3.969 -5.161 -12.185 1.00 88.81 83 VAL A N 1
ATOM 593 C CA . VAL A 1 83 ? 4.463 -4.220 -13.213 1.00 88.81 83 VAL A CA 1
ATOM 594 C C . VAL A 1 83 ? 3.496 -3.077 -13.528 1.00 88.81 83 VAL A C 1
ATOM 596 O O . VAL A 1 83 ? 3.884 -2.095 -14.155 1.00 88.81 83 VAL A O 1
ATOM 599 N N . HIS A 1 84 ? 2.232 -3.189 -13.118 1.00 90.44 84 HIS A N 1
ATOM 600 C CA . HIS A 1 84 ? 1.221 -2.172 -13.381 1.00 90.44 84 HIS A CA 1
ATOM 601 C C . HIS A 1 84 ? 1.151 -1.096 -12.294 1.00 90.44 84 HIS A C 1
ATOM 603 O O . HIS A 1 84 ? 0.506 -0.068 -12.533 1.00 90.44 84 HIS A O 1
ATOM 609 N N . THR A 1 85 ? 1.818 -1.295 -11.150 1.00 91.38 85 THR A N 1
ATOM 610 C CA . THR A 1 85 ? 1.931 -0.258 -10.118 1.00 91.38 85 THR A CA 1
ATOM 611 C C . THR A 1 85 ? 2.786 0.904 -10.601 1.00 91.38 85 THR A C 1
ATOM 613 O O . THR A 1 85 ? 3.560 0.786 -11.555 1.00 91.38 85 THR A O 1
ATOM 616 N N . PHE A 1 86 ? 2.673 2.048 -9.936 1.00 87.81 86 PHE A N 1
ATOM 617 C CA . PHE A 1 86 ? 3.506 3.210 -10.207 1.00 87.81 86 PHE A CA 1
ATOM 618 C C . PHE A 1 86 ? 4.998 2.863 -10.088 1.00 87.81 86 PHE A C 1
ATOM 620 O O . PHE A 1 86 ? 5.776 3.158 -10.996 1.00 87.81 86 PHE A O 1
ATOM 627 N N . PHE A 1 87 ? 5.378 2.157 -9.018 1.00 86.75 87 PHE A N 1
ATOM 628 C CA . PHE A 1 87 ? 6.749 1.681 -8.828 1.00 86.75 87 PHE A CA 1
ATOM 629 C C . PHE A 1 87 ? 7.155 0.651 -9.891 1.00 86.75 87 PHE A C 1
ATOM 631 O O . PHE A 1 87 ? 8.235 0.755 -10.466 1.00 86.75 87 PHE A O 1
ATOM 638 N N . GLY A 1 88 ? 6.280 -0.310 -10.205 1.00 86.81 88 GLY A N 1
ATOM 639 C CA . GLY A 1 88 ? 6.537 -1.349 -11.202 1.00 86.81 88 GLY A CA 1
ATOM 640 C C . GLY A 1 88 ? 6.780 -0.780 -12.599 1.00 86.81 88 GLY A C 1
ATOM 641 O O . GLY A 1 88 ? 7.710 -1.201 -13.282 1.00 86.81 88 GLY A O 1
ATOM 642 N N . LYS A 1 89 ? 6.015 0.241 -12.997 1.00 87.81 89 LYS A N 1
ATOM 643 C CA . LYS A 1 89 ? 6.224 0.963 -14.261 1.00 87.81 89 LYS A CA 1
ATOM 644 C C . LYS A 1 89 ? 7.550 1.715 -14.274 1.00 87.81 89 LYS A C 1
ATOM 646 O O . LYS A 1 89 ? 8.266 1.647 -15.269 1.00 87.81 89 LYS A O 1
ATOM 651 N N . ALA A 1 90 ? 7.887 2.408 -13.185 1.00 84.06 90 ALA A N 1
ATOM 652 C CA . ALA A 1 90 ? 9.164 3.110 -13.068 1.00 84.06 90 ALA A CA 1
ATOM 653 C C . ALA A 1 90 ? 10.350 2.135 -13.169 1.00 84.06 90 ALA A C 1
ATOM 655 O O . ALA A 1 90 ? 11.278 2.372 -13.940 1.00 84.06 90 ALA A O 1
ATOM 656 N N . ALA A 1 91 ? 10.280 1.001 -12.467 1.00 83.94 91 ALA A N 1
ATOM 657 C CA . ALA A 1 91 ? 11.290 -0.050 -12.531 1.00 83.94 91 ALA A CA 1
ATOM 658 C C . ALA A 1 91 ? 11.407 -0.661 -13.938 1.00 83.94 91 ALA A C 1
ATOM 660 O O . ALA A 1 91 ? 12.515 -0.829 -14.440 1.00 83.94 91 ALA A O 1
ATOM 661 N N . HIS A 1 92 ? 10.283 -0.927 -14.610 1.00 81.06 92 HIS A N 1
ATOM 662 C CA . HIS A 1 92 ? 10.280 -1.494 -15.960 1.00 81.06 92 HIS A CA 1
ATOM 663 C C . HIS A 1 92 ? 10.918 -0.555 -16.995 1.00 81.06 92 HIS A C 1
ATOM 665 O O . HIS A 1 92 ? 11.598 -1.018 -17.908 1.00 81.06 92 HIS A O 1
ATOM 671 N N . LEU A 1 93 ? 10.728 0.762 -16.867 1.00 75.62 93 LEU A N 1
ATOM 672 C CA . LEU A 1 93 ? 11.379 1.740 -17.746 1.00 75.62 93 LEU A CA 1
ATOM 673 C C . LEU A 1 93 ? 12.905 1.736 -17.571 1.00 75.62 93 LEU A C 1
ATOM 675 O O . LEU A 1 93 ? 13.634 1.811 -18.560 1.00 75.62 93 LEU A O 1
ATOM 679 N N . VAL A 1 94 ? 13.386 1.596 -16.334 1.00 75.94 94 VAL A N 1
ATOM 680 C CA . VAL A 1 94 ? 14.822 1.487 -16.033 1.00 75.94 94 VAL A CA 1
ATOM 681 C C . VAL A 1 94 ? 15.398 0.164 -16.551 1.00 75.94 94 VAL A C 1
ATOM 683 O O . VAL A 1 94 ? 16.493 0.156 -17.117 1.00 75.94 94 VAL A O 1
ATOM 686 N N . ASP A 1 95 ? 14.657 -0.938 -16.434 1.00 67.06 95 ASP A N 1
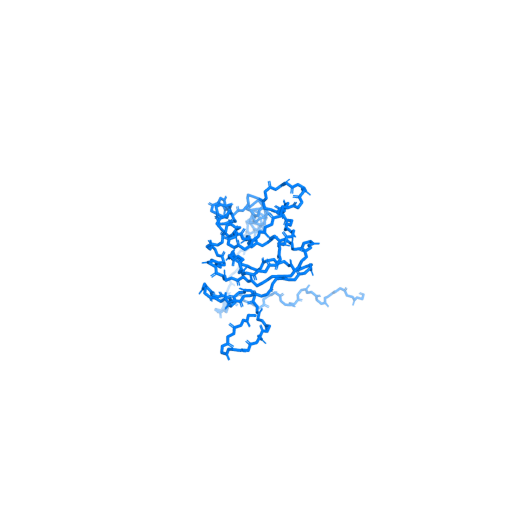ATOM 687 C CA . ASP A 1 95 ? 15.105 -2.261 -16.886 1.00 67.06 95 ASP A CA 1
ATOM 688 C C . ASP A 1 95 ? 15.205 -2.365 -18.418 1.00 67.06 95 ASP A C 1
ATOM 690 O O . ASP A 1 95 ? 16.154 -2.943 -18.945 1.00 67.06 95 ASP A O 1
ATOM 694 N N . SER A 1 96 ? 14.332 -1.674 -19.167 1.00 55.19 96 SER A N 1
ATOM 695 C CA . SER A 1 96 ? 14.456 -1.562 -20.632 1.00 55.19 96 SER A CA 1
ATOM 696 C C . SER A 1 96 ? 15.733 -0.852 -21.120 1.00 55.19 96 SER A C 1
ATOM 698 O O . SER A 1 96 ? 16.027 -0.869 -22.316 1.00 55.19 96 SER A O 1
ATOM 700 N N . THR A 1 97 ? 16.525 -0.277 -20.211 1.00 52.00 97 THR A N 1
ATOM 701 C CA . THR A 1 97 ? 17.847 0.314 -20.488 1.00 52.00 97 THR A CA 1
ATOM 702 C C . THR A 1 97 ? 19.023 -0.603 -20.143 1.00 52.00 97 THR A C 1
ATOM 704 O O . THR A 1 97 ? 20.171 -0.245 -20.414 1.00 52.00 97 THR A O 1
ATOM 707 N N . ASN A 1 98 ? 18.783 -1.797 -19.597 1.00 47.16 98 ASN A N 1
ATOM 708 C CA . ASN A 1 98 ? 19.841 -2.728 -19.224 1.00 47.16 98 ASN A CA 1
ATOM 709 C C . ASN A 1 98 ? 20.243 -3.610 -20.421 1.00 47.16 98 ASN A C 1
ATOM 711 O O . ASN A 1 98 ? 20.013 -4.819 -20.460 1.00 47.16 98 ASN A O 1
ATOM 715 N N . GLN A 1 99 ? 20.904 -3.006 -21.417 1.00 50.34 99 GLN A N 1
ATOM 716 C CA . GLN A 1 99 ? 21.890 -3.767 -22.181 1.00 50.34 99 GLN A CA 1
ATOM 717 C C . GLN A 1 99 ? 22.894 -4.299 -21.164 1.00 50.34 99 GLN A C 1
ATOM 719 O O . GLN A 1 99 ? 23.605 -3.489 -20.577 1.00 50.34 99 GLN A O 1
ATOM 724 N N . VAL A 1 100 ? 22.886 -5.621 -20.943 1.00 52.66 100 VAL A N 1
ATOM 725 C CA . VAL A 1 100 ? 23.869 -6.424 -20.190 1.00 52.66 100 VAL A CA 1
ATOM 726 C C . VAL A 1 100 ? 25.003 -5.545 -19.675 1.00 52.66 100 VAL A C 1
ATOM 728 O O . VAL A 1 100 ? 25.886 -5.193 -20.463 1.00 52.66 100 VAL A O 1
ATOM 731 N N . GLY A 1 101 ? 24.909 -5.114 -18.410 1.00 44.25 101 GLY A N 1
ATOM 732 C CA . GLY A 1 101 ? 25.759 -4.064 -17.855 1.00 44.25 101 GLY A CA 1
ATOM 733 C C . GLY A 1 101 ? 27.193 -4.210 -18.354 1.00 44.25 101 GLY A C 1
ATOM 734 O O . GLY A 1 101 ? 27.798 -5.271 -18.200 1.00 44.25 101 GLY A O 1
ATOM 735 N N . HIS A 1 102 ? 27.716 -3.164 -18.998 1.00 54.03 102 HIS A N 1
ATOM 736 C CA . HIS A 1 102 ? 29.034 -3.126 -19.648 1.00 54.03 102 HIS A CA 1
ATOM 737 C C . HIS A 1 102 ? 30.146 -3.771 -18.791 1.00 54.03 102 HIS A C 1
ATOM 739 O O . HIS A 1 102 ? 31.085 -4.372 -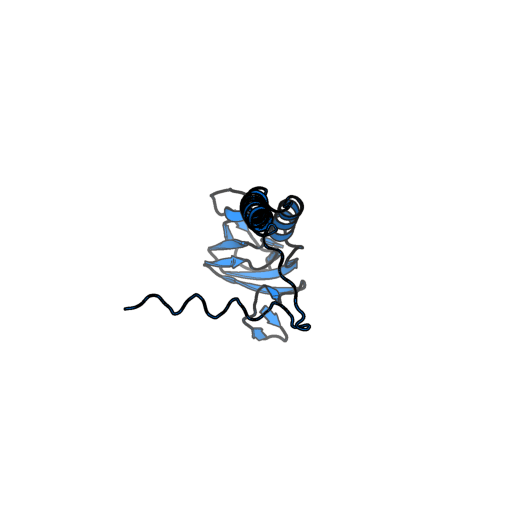19.307 1.00 54.03 102 HIS A O 1
ATOM 745 N N . PHE A 1 103 ? 29.994 -3.728 -17.466 1.00 48.22 103 PHE A N 1
ATOM 746 C CA . PHE A 1 103 ? 30.870 -4.359 -16.486 1.00 48.22 103 PHE A CA 1
ATOM 747 C C . PHE A 1 103 ? 30.887 -5.907 -16.510 1.00 48.22 103 PHE A C 1
ATOM 749 O O . PHE A 1 103 ? 31.955 -6.502 -16.385 1.00 48.22 103 PHE A O 1
ATOM 756 N N . GLN A 1 104 ? 29.755 -6.585 -16.741 1.00 48.56 104 GLN A N 1
ATOM 757 C CA . GLN A 1 104 ? 29.707 -8.049 -16.917 1.00 48.56 104 GLN A CA 1
ATOM 758 C C . GLN A 1 104 ? 30.368 -8.493 -18.227 1.00 48.56 104 GLN A C 1
ATOM 760 O O . GLN A 1 104 ? 30.975 -9.562 -18.283 1.00 48.56 104 GLN A O 1
ATOM 765 N N . LYS A 1 105 ? 30.297 -7.659 -19.271 1.00 48.50 105 LYS A N 1
ATOM 766 C CA . LYS A 1 105 ? 30.869 -7.966 -20.588 1.00 48.50 105 LYS A CA 1
ATOM 767 C C . LYS A 1 105 ? 32.399 -7.895 -20.586 1.00 48.50 105 LYS A C 1
ATOM 769 O O . LYS A 1 105 ? 33.040 -8.741 -21.200 1.00 48.50 105 LYS A O 1
ATOM 774 N N . VAL A 1 106 ? 32.983 -6.942 -19.854 1.00 55.78 106 VAL A N 1
ATOM 775 C CA . VAL A 1 106 ? 34.447 -6.782 -19.756 1.00 55.78 106 VAL A CA 1
ATOM 776 C C . VAL A 1 106 ? 35.093 -7.946 -18.995 1.00 55.78 106 VAL A C 1
ATOM 778 O O . VAL A 1 106 ? 36.082 -8.498 -19.472 1.00 55.78 106 VAL A O 1
ATOM 781 N N . SER A 1 107 ? 34.504 -8.398 -17.881 1.00 49.50 107 SER A N 1
ATOM 782 C CA . SER A 1 107 ? 35.032 -9.558 -17.144 1.00 49.50 107 SER A CA 1
ATOM 783 C C . SER A 1 107 ? 34.954 -10.856 -17.950 1.00 49.50 107 SER A C 1
ATOM 785 O O . SER A 1 107 ? 35.910 -11.627 -17.937 1.00 49.50 107 SER A O 1
ATOM 787 N N . LEU A 1 108 ? 33.867 -11.096 -18.698 1.00 54.94 108 LEU A N 1
ATOM 788 C CA . LEU A 1 108 ? 33.753 -12.296 -19.539 1.00 54.94 108 LEU A CA 1
ATOM 789 C C . LEU A 1 108 ? 34.747 -12.284 -20.715 1.00 54.94 108 LEU A C 1
ATOM 791 O O . LEU A 1 108 ? 35.277 -13.332 -21.080 1.00 54.94 108 LEU A O 1
ATOM 795 N N . ASN A 1 109 ? 35.030 -11.108 -21.286 1.00 50.56 109 ASN A N 1
ATOM 796 C CA . ASN A 1 109 ? 35.937 -10.981 -22.428 1.00 50.56 109 ASN A CA 1
ATOM 797 C C . ASN A 1 109 ? 37.405 -11.240 -22.040 1.00 50.56 109 ASN A C 1
ATOM 799 O O . ASN A 1 109 ? 38.129 -11.891 -22.789 1.00 50.56 109 ASN A O 1
ATOM 803 N N . CYS A 1 110 ? 37.824 -10.828 -20.836 1.00 54.00 110 CYS A N 1
ATOM 804 C CA . CYS A 1 110 ? 39.161 -11.136 -20.315 1.00 54.00 110 CYS A CA 1
ATOM 805 C C . CYS A 1 110 ? 39.382 -12.644 -20.105 1.00 54.00 110 CYS A C 1
ATOM 807 O O . CYS A 1 110 ? 40.470 -13.154 -20.373 1.00 54.00 110 CYS A O 1
ATOM 809 N N . TYR A 1 111 ? 38.355 -13.378 -19.661 1.00 58.09 111 TYR A N 1
ATOM 810 C CA . TYR A 1 111 ? 38.442 -14.836 -19.522 1.00 58.09 111 TYR A CA 1
ATOM 811 C C . TYR A 1 111 ? 38.591 -15.540 -20.877 1.00 58.09 111 TYR A C 1
ATOM 813 O O . TYR A 1 111 ? 39.327 -16.522 -20.980 1.00 58.09 111 TYR A O 1
ATOM 821 N N . TRP A 1 112 ? 37.933 -15.032 -21.921 1.00 56.09 112 TRP A N 1
ATOM 822 C CA . TRP A 1 112 ? 37.987 -15.628 -23.255 1.00 56.09 112 TRP A CA 1
ATOM 823 C C . TRP A 1 112 ? 39.329 -15.394 -23.968 1.00 56.09 112 TRP A C 1
ATOM 825 O O . TRP A 1 112 ? 39.871 -16.336 -24.546 1.00 56.09 112 TRP A O 1
ATOM 835 N N . GLU A 1 113 ? 39.922 -14.197 -23.873 1.00 56.94 113 GLU A N 1
ATOM 836 C CA . GLU A 1 113 ? 41.253 -13.931 -24.454 1.00 56.94 113 GLU A CA 1
ATOM 837 C C . GLU A 1 113 ? 42.366 -14.758 -23.791 1.00 56.94 113 GLU A C 1
ATOM 839 O O . GLU A 1 113 ? 43.247 -15.279 -24.481 1.00 56.94 113 GLU A O 1
ATOM 844 N N . LEU A 1 114 ? 42.296 -14.965 -22.470 1.00 58.66 114 LEU A N 1
ATOM 845 C CA . LEU A 1 114 ? 43.237 -15.836 -21.758 1.00 58.66 114 LEU A CA 1
ATOM 846 C C . LEU A 1 114 ? 43.102 -17.305 -22.188 1.00 58.66 114 LEU A C 1
ATOM 848 O O . LEU A 1 114 ? 44.116 -17.978 -22.386 1.00 58.66 114 LEU A O 1
ATOM 852 N N . LEU A 1 115 ? 41.878 -17.801 -22.401 1.00 58.56 115 LEU A N 1
ATOM 853 C CA . LEU A 1 115 ? 41.655 -19.169 -22.884 1.00 58.56 115 LEU A CA 1
ATOM 854 C C . LEU A 1 115 ? 42.173 -19.357 -24.324 1.00 58.56 115 LEU A C 1
ATOM 856 O O . LEU A 1 115 ? 42.777 -20.384 -24.640 1.00 58.56 115 LEU A O 1
ATOM 860 N N . HIS A 1 116 ? 42.007 -18.344 -25.181 1.00 57.69 116 HIS A N 1
ATOM 861 C CA . HIS A 1 116 ? 42.508 -18.352 -26.559 1.00 57.69 116 HIS A CA 1
ATOM 862 C C . HIS A 1 116 ? 44.049 -18.323 -26.629 1.00 57.69 116 HIS A C 1
ATOM 864 O O . HIS A 1 116 ? 44.637 -19.002 -27.473 1.00 57.69 116 HIS A O 1
ATOM 870 N N . MET A 1 117 ? 44.729 -17.622 -25.710 1.00 55.06 117 MET A N 1
ATOM 871 C CA . MET A 1 117 ? 46.198 -17.669 -25.595 1.00 55.06 117 MET A CA 1
ATOM 872 C C . MET A 1 117 ? 46.724 -19.034 -25.131 1.00 55.06 117 MET A C 1
ATOM 874 O O . MET A 1 117 ? 47.797 -19.450 -25.575 1.00 55.06 117 MET A O 1
ATOM 878 N N . PHE A 1 118 ? 45.987 -19.752 -24.278 1.00 51.97 118 PHE A N 1
ATOM 879 C CA . PHE A 1 118 ? 46.366 -21.106 -23.865 1.00 51.97 118 PHE A CA 1
ATOM 880 C C . PHE A 1 118 ? 46.116 -22.149 -24.963 1.00 51.97 118 PHE A C 1
ATOM 882 O O . PHE A 1 118 ? 46.936 -23.050 -25.136 1.00 51.97 118 PHE A O 1
ATOM 889 N N . HIS A 1 119 ? 45.056 -22.006 -25.765 1.00 50.75 119 HIS A N 1
ATOM 890 C CA . HIS A 1 119 ? 44.781 -22.937 -26.865 1.00 50.75 119 HIS A CA 1
ATOM 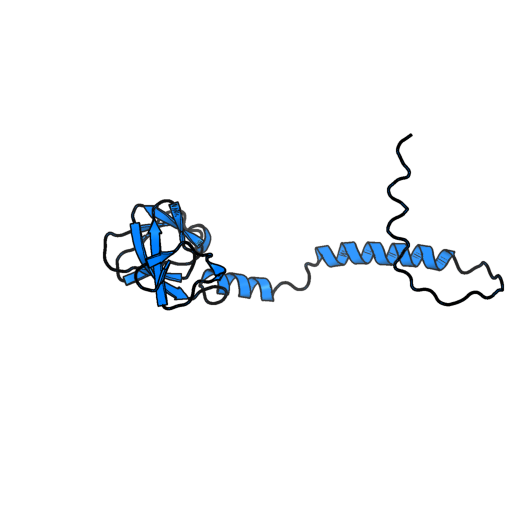891 C C . HIS A 1 119 ? 45.751 -22.770 -28.052 1.00 50.75 119 HIS A C 1
ATOM 893 O O . HIS A 1 119 ? 46.145 -23.758 -28.670 1.00 50.75 119 HIS A O 1
ATOM 899 N N . CYS A 1 120 ? 46.243 -21.554 -28.321 1.00 43.78 120 CYS A N 1
ATOM 900 C CA . CYS A 1 120 ? 47.236 -21.314 -29.378 1.00 43.78 120 CYS A CA 1
ATOM 901 C C . CYS A 1 120 ? 48.658 -21.812 -29.050 1.00 43.78 120 CYS A C 1
ATOM 903 O O . CYS A 1 120 ? 49.486 -21.896 -29.953 1.00 43.78 120 CYS A O 1
ATOM 905 N N . ARG A 1 121 ? 48.962 -22.168 -27.793 1.00 44.00 121 ARG A N 1
ATOM 906 C CA . ARG A 1 121 ? 50.262 -22.751 -27.401 1.00 44.00 121 ARG A CA 1
ATOM 907 C C . ARG A 1 121 ? 50.281 -24.284 -27.370 1.00 44.00 121 ARG A C 1
ATOM 909 O O . ARG A 1 121 ? 51.342 -24.858 -27.152 1.00 44.00 121 ARG A O 1
ATOM 916 N N . GLY A 1 122 ? 49.137 -24.939 -27.583 1.00 43.38 122 GLY A N 1
ATOM 917 C CA . GLY A 1 122 ? 49.000 -26.396 -27.477 1.00 43.38 122 GLY A CA 1
ATOM 918 C C . GLY A 1 122 ? 49.059 -27.177 -28.794 1.00 43.38 122 GLY A C 1
ATOM 919 O O . GLY A 1 122 ? 49.101 -28.400 -28.748 1.00 43.38 122 GLY A O 1
ATOM 920 N N . ASN A 1 123 ? 49.063 -26.519 -29.960 1.00 40.34 123 ASN A N 1
ATOM 921 C CA . ASN A 1 123 ? 48.857 -27.206 -31.245 1.00 40.34 123 ASN A CA 1
ATOM 922 C C . ASN A 1 123 ? 50.142 -27.552 -32.025 1.00 40.34 123 ASN A C 1
ATOM 924 O O . ASN A 1 123 ? 50.085 -27.722 -33.240 1.00 40.34 123 ASN A O 1
ATOM 928 N N . ASP A 1 124 ? 51.283 -27.671 -31.338 1.00 45.28 124 ASP A N 1
ATOM 929 C CA . ASP A 1 124 ? 52.563 -28.081 -31.947 1.00 45.28 124 ASP A CA 1
ATOM 930 C C . ASP A 1 124 ? 53.100 -29.415 -31.397 1.00 45.28 124 ASP A C 1
ATOM 932 O O . ASP A 1 124 ? 54.294 -29.697 -31.430 1.00 45.28 124 ASP A O 1
ATOM 936 N N . TYR A 1 125 ? 52.207 -30.278 -30.904 1.00 38.16 125 TYR A N 1
ATOM 937 C CA . TYR A 1 125 ? 52.513 -31.689 -30.673 1.00 38.16 125 TYR A CA 1
ATOM 938 C C . TYR A 1 125 ? 51.509 -32.555 -31.431 1.00 38.16 125 TYR A C 1
ATOM 940 O O . TYR A 1 125 ? 50.433 -32.900 -30.945 1.00 38.16 125 TYR A O 1
ATOM 948 N N . ARG A 1 126 ? 51.881 -32.903 -32.668 1.00 38.06 126 ARG A N 1
ATOM 949 C CA . ARG A 1 126 ? 51.349 -34.092 -33.335 1.00 38.06 126 ARG A CA 1
ATOM 950 C C . ARG A 1 126 ? 51.609 -35.284 -32.420 1.00 38.06 126 ARG A C 1
ATOM 952 O O . ARG A 1 126 ? 52.770 -35.548 -32.127 1.00 38.06 126 ARG A O 1
ATOM 959 N N . ASP A 1 127 ? 50.586 -36.067 -32.104 1.00 36.22 127 ASP A N 1
ATOM 960 C CA . ASP A 1 127 ? 50.771 -37.503 -32.261 1.00 36.22 127 ASP A CA 1
ATOM 961 C C . ASP A 1 127 ? 49.470 -38.249 -32.558 1.00 36.22 127 ASP A C 1
ATOM 963 O O . ASP A 1 127 ? 48.385 -37.947 -32.060 1.00 36.22 127 ASP A O 1
ATOM 967 N N . HIS A 1 128 ? 49.621 -39.235 -33.429 1.00 42.03 128 HIS A N 1
ATOM 968 C CA . HIS A 1 128 ? 48.618 -40.190 -33.841 1.00 42.03 128 HIS A CA 1
ATOM 969 C C . HIS A 1 128 ? 48.154 -41.040 -32.650 1.00 42.03 128 HIS A C 1
ATOM 971 O O . HIS A 1 128 ? 48.955 -41.752 -32.045 1.00 42.03 128 HIS A O 1
ATOM 977 N N . ARG A 1 129 ? 46.838 -41.098 -32.416 1.00 33.53 129 ARG A N 1
ATOM 978 C CA . ARG A 1 129 ? 46.010 -42.326 -32.462 1.00 33.53 129 ARG A CA 1
ATOM 979 C C . ARG A 1 129 ? 44.647 -42.101 -31.796 1.00 33.53 129 ARG A C 1
ATOM 981 O O . ARG A 1 129 ? 44.545 -41.499 -30.739 1.00 33.53 129 ARG A O 1
ATOM 988 N N . HIS A 1 130 ? 43.626 -42.626 -32.476 1.00 39.38 130 HIS A N 1
ATOM 989 C CA . HIS A 1 130 ? 42.307 -43.049 -31.989 1.00 39.38 130 HIS A CA 1
ATOM 990 C C . HIS A 1 130 ? 42.107 -43.041 -30.464 1.00 39.38 130 HIS A C 1
ATOM 992 O O . HIS A 1 130 ? 42.833 -43.764 -29.797 1.00 39.38 130 HIS A O 1
ATOM 998 N N . VAL A 1 131 ? 41.033 -42.403 -29.970 1.00 38.84 131 VAL A N 1
ATOM 999 C CA . VAL A 1 131 ? 39.970 -43.021 -29.142 1.00 38.84 131 VAL A CA 1
ATOM 1000 C C . VAL A 1 131 ? 38.727 -42.104 -29.129 1.00 38.84 131 VAL A C 1
ATOM 1002 O O . VAL A 1 131 ? 38.795 -40.890 -29.279 1.00 38.84 131 VAL A O 1
ATOM 1005 N N . SER A 1 132 ? 37.587 -42.775 -29.046 1.00 35.31 132 SER A N 1
ATOM 1006 C CA . SER A 1 132 ? 36.174 -42.419 -29.142 1.00 35.31 132 SER A CA 1
ATOM 1007 C C . SER A 1 132 ? 35.621 -41.253 -28.309 1.00 35.31 132 SER A C 1
ATOM 1009 O O . SER A 1 132 ? 36.005 -41.026 -27.169 1.00 35.31 132 SER A O 1
ATOM 1011 N N . HIS A 1 133 ? 34.584 -40.640 -28.897 1.00 48.00 133 HIS A N 1
ATOM 1012 C CA . HIS A 1 133 ? 33.387 -40.046 -28.285 1.00 48.00 133 HIS A CA 1
ATOM 1013 C C . HIS A 1 133 ? 33.228 -40.229 -26.762 1.00 48.00 133 HIS A C 1
ATOM 1015 O O . HIS A 1 133 ? 32.833 -41.304 -26.323 1.00 48.00 133 HIS A O 1
ATOM 1021 N N . THR A 1 134 ? 33.357 -39.138 -25.998 1.00 37.16 134 THR A N 1
ATOM 1022 C CA . THR A 1 134 ? 32.602 -38.899 -24.750 1.00 37.16 134 THR A CA 1
ATOM 1023 C C . THR A 1 134 ? 32.575 -37.398 -24.429 1.00 37.16 134 THR A C 1
ATOM 1025 O O . THR A 1 134 ? 33.543 -36.687 -24.679 1.00 37.16 134 THR A O 1
ATOM 1028 N N . ARG A 1 135 ? 31.422 -36.916 -23.946 1.00 40.66 135 ARG A N 1
ATOM 1029 C CA . ARG A 1 135 ? 31.049 -35.500 -23.749 1.00 40.66 135 ARG A CA 1
ATOM 1030 C C . ARG A 1 135 ? 31.835 -34.813 -22.608 1.00 40.66 135 ARG A C 1
ATOM 1032 O O . ARG A 1 135 ? 32.152 -35.483 -21.626 1.00 40.66 135 ARG A O 1
ATOM 1039 N N . PRO A 1 136 ? 32.086 -33.489 -22.670 1.00 41.28 136 PRO A N 1
ATOM 1040 C CA . PRO A 1 136 ? 32.886 -32.764 -21.688 1.00 41.28 136 PRO A CA 1
ATOM 1041 C C . PRO A 1 136 ? 32.002 -32.169 -20.580 1.00 41.28 136 PRO A C 1
ATOM 1043 O O . PRO A 1 136 ? 31.802 -30.964 -20.525 1.00 41.28 136 PRO A O 1
ATOM 1046 N N . GLU A 1 137 ? 31.444 -32.996 -19.698 1.00 42.16 137 GLU A N 1
ATOM 1047 C CA . GLU A 1 137 ? 30.721 -32.494 -18.506 1.00 42.16 137 GLU A CA 1
ATOM 1048 C C . GLU A 1 137 ? 31.338 -32.948 -17.174 1.00 42.16 137 GLU A C 1
ATOM 1050 O O . GLU A 1 137 ? 30.915 -32.499 -16.116 1.00 42.16 137 GLU A O 1
ATOM 1055 N N . VAL A 1 138 ? 32.382 -33.784 -17.184 1.00 41.06 138 VAL A N 1
ATOM 1056 C CA . VAL A 1 138 ? 32.837 -34.463 -15.950 1.00 41.06 138 VAL A CA 1
ATOM 1057 C C . VAL A 1 138 ? 34.092 -33.843 -15.313 1.00 41.06 138 VAL A C 1
ATOM 1059 O O . VAL A 1 138 ? 34.461 -34.199 -14.198 1.00 41.06 138 VAL A O 1
ATOM 1062 N N . TYR A 1 139 ? 34.746 -32.863 -15.943 1.00 41.66 139 TYR A N 1
ATOM 1063 C CA . TYR A 1 139 ? 36.030 -32.356 -15.428 1.00 41.66 139 TYR A CA 1
ATOM 1064 C C . TYR A 1 139 ? 35.940 -31.306 -14.306 1.00 41.66 139 TYR A C 1
ATOM 1066 O O . TYR A 1 139 ? 36.971 -30.952 -13.740 1.00 41.66 139 TYR A O 1
ATOM 1074 N N . LEU A 1 140 ? 34.747 -30.823 -13.937 1.00 43.78 140 LEU A N 1
ATOM 1075 C CA . LEU A 1 140 ? 34.624 -29.699 -12.994 1.00 43.78 140 LEU A CA 1
ATOM 1076 C C . LEU A 1 140 ? 34.562 -30.090 -11.503 1.00 43.78 140 LEU A C 1
ATOM 1078 O O . LEU A 1 140 ? 34.534 -29.205 -10.656 1.00 43.78 140 LEU A O 1
ATOM 1082 N N . ILE A 1 141 ? 34.559 -31.379 -11.140 1.00 40.69 141 ILE A N 1
ATOM 1083 C CA . ILE A 1 141 ? 34.348 -31.783 -9.730 1.00 40.69 141 ILE A CA 1
ATOM 1084 C C . ILE A 1 141 ? 35.633 -32.252 -9.017 1.00 40.69 141 ILE A C 1
ATOM 1086 O O . ILE A 1 141 ? 35.679 -32.257 -7.791 1.00 40.69 141 ILE A O 1
ATOM 1090 N N . LEU A 1 142 ? 36.722 -32.571 -9.727 1.00 39.16 142 LEU A N 1
ATOM 1091 C CA . LEU A 1 142 ? 37.895 -33.207 -9.096 1.00 39.16 142 LEU A CA 1
ATOM 1092 C C . LEU A 1 142 ? 39.082 -32.287 -8.758 1.00 39.16 142 LEU A C 1
ATOM 1094 O O . LEU A 1 142 ? 40.068 -32.775 -8.216 1.00 39.16 142 LEU A O 1
ATOM 1098 N N . SER A 1 143 ? 39.018 -30.973 -9.000 1.00 42.66 143 SER A N 1
ATOM 1099 C CA . SER A 1 143 ? 40.157 -30.078 -8.707 1.00 42.66 143 SER A CA 1
ATOM 1100 C C . SER A 1 143 ? 40.058 -29.280 -7.398 1.00 42.66 143 SER A C 1
ATOM 1102 O O . SER A 1 143 ? 40.933 -28.460 -7.144 1.00 42.66 143 SER A O 1
ATOM 1104 N N . LEU A 1 144 ? 39.031 -29.488 -6.561 1.00 47.19 144 LEU A N 1
ATOM 1105 C CA . LEU A 1 144 ? 38.824 -28.699 -5.330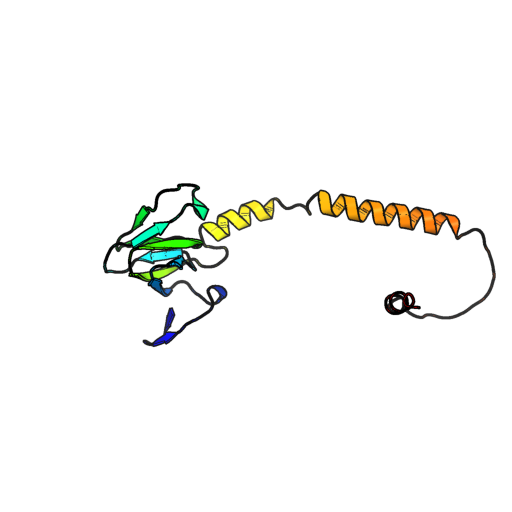 1.00 47.19 144 LEU A CA 1
ATOM 1106 C C . LEU A 1 144 ? 39.044 -29.453 -4.004 1.00 47.19 144 LEU A C 1
ATOM 1108 O O . LEU A 1 144 ? 38.872 -28.855 -2.948 1.00 47.19 144 LEU A O 1
ATOM 1112 N N . SER A 1 145 ? 39.484 -30.717 -4.009 1.00 46.38 145 SER A N 1
ATOM 1113 C CA . SER A 1 145 ? 39.728 -31.481 -2.766 1.00 46.38 145 SER A CA 1
ATOM 1114 C C . SER A 1 145 ? 41.202 -31.812 -2.477 1.00 46.38 145 SER A C 1
ATOM 1116 O O . SER A 1 145 ? 41.476 -32.685 -1.661 1.00 46.38 145 SER A O 1
ATOM 1118 N N . GLY A 1 146 ? 42.160 -31.154 -3.138 1.00 42.53 146 GLY A N 1
ATOM 1119 C CA . GLY A 1 146 ? 43.584 -31.526 -3.093 1.00 42.53 146 GLY A CA 1
ATOM 1120 C C . GLY A 1 146 ? 44.524 -30.600 -2.311 1.00 42.53 146 GLY A C 1
ATOM 1121 O O . GLY A 1 146 ? 45.728 -30.664 -2.531 1.00 42.53 146 GLY A O 1
ATOM 1122 N N . SER A 1 147 ? 44.033 -29.705 -1.450 1.00 46.69 147 SER A N 1
ATOM 1123 C CA . SER A 1 147 ? 44.905 -28.805 -0.670 1.00 46.69 147 SER A CA 1
ATOM 1124 C C . SER A 1 147 ? 44.483 -28.696 0.790 1.00 46.69 147 SER A C 1
ATOM 1126 O O . SER A 1 147 ? 44.143 -27.621 1.266 1.00 46.69 147 SER A O 1
ATOM 1128 N N . ILE A 1 148 ? 44.525 -29.825 1.498 1.00 42.59 148 ILE A N 1
ATOM 1129 C CA . ILE A 1 148 ? 44.846 -29.877 2.928 1.00 42.59 148 ILE A CA 1
ATOM 1130 C C . ILE A 1 148 ? 45.691 -31.137 3.121 1.00 42.59 148 ILE A C 1
ATOM 1132 O O . ILE A 1 148 ? 45.141 -32.235 3.141 1.00 42.59 148 ILE A O 1
ATOM 1136 N N . THR A 1 149 ? 47.014 -30.983 3.161 1.00 38.78 149 THR A N 1
ATOM 1137 C CA . THR A 1 149 ? 47.976 -31.522 4.149 1.00 38.78 149 THR A CA 1
ATOM 1138 C C . THR A 1 149 ? 49.370 -31.074 3.719 1.00 38.78 149 THR A C 1
ATOM 1140 O O . THR A 1 149 ? 49.705 -31.282 2.532 1.00 38.78 149 THR A O 1
#

Organism: NCBI:txid261450

Foldseek 3Di:
DQDPNDDDDDDLQPDDFFDKDKADAFDFASAKWAWAADDWWFKACCVPPVDGGTDIGHHGDIDFGRITTHDDMTMTGHHGGACGTPVNVVVVVVVVPDPPPPVVVVVVVVVVVVVVVVVVVPPPDDDDDDDDDDDPDPPPPPPPPPPDD

=== Feature glossary ===
Feature key, reading from the visual/contextual features back to the raw sequence:

Rendered structure images. Six rendered views show the 3D structure from the faces of a cube — i.e. along ±x, ±y, ±z. Rendering representation is drawn randomly per protein from cartoon (secondary-structure ribbons), sticks (backbone bonds), or molecular surface; coloring is either N→C rainbow (blue at the N-terminus through red at the C-terminus) or one color per chain.

Contact-map, Ramachandran, and PAE plots. The contact map is a binary N×N matrix image: pixel (i, j) is dark where Cα_i and Cα_j are within 8 Å and |i−j|>4. Because the |i−j|>4 filter removes local helical contacts, off-diagonal stripes parallel to the main diagonal indicate parallel β-sheets; stripes perpendicular to it indicate antiparallel β-sheets. The Ramachandran plot scatters every residue's (φ, ψ) pair against the sterically allowed regions. The PAE heatmap renders the predicted-aligned-error matrix.

InterPro / GO / CATH / organism. Database cross-references. InterPro integrates a dozen domain/family signature databases into unified entries with residue-range hits. GO terms attach function/process/location labels with evidence codes. CATH codes position the fold in a four-level structural taxonomy. Organism is the NCBI-taxonomy species name.

Nearest PDB structures. The Foldseek neighbor list gives the closest experimentally determined structures in the PDB, ranked by structural alignment. TM-score near 1 means near-identical fold; near 0.3 means only rough topology match. This is how one finds what a novel AlphaFold prediction most resembles in the solved-structure universe.

Predicted aligned error. PAE(i, j) answers: if I align the predicted and true structures on residue i, how far off (in Å) do I expect residue j to be? A block-diagonal PAE matrix with low values on the blocks and high values off-diagonal is the signature of a multi-domain protein with confidently predicted domains but uncertain inter-domain orientation.

Solvent-accessible surface area. Accessible surface area quantifies burial. A residue with SASA near zero is packed into the hydrophobic core; one with SASA >100 Å² sits on the surface. Computed here via the Shrake–Rupley numerical algorithm with a 1.4 Å probe.

B-factor. B-factor (Debye–Waller factor) reflects atomic displacement in the crystal lattice. It is an experimental observable (units Å²), not a prediction; low values mean the atom is pinned down, high values mean it moves or is heterogeneous across the crystal.

pLDDT. For AlphaFold models, the B-factor field carries pLDDT — the model's own estimate of local accuracy on a 0–100 scale. Regions with pLDDT<50 should be treated as essentially unmodeled; they often correspond to intrinsically disordered segments.

Backbone torsions (φ/ψ). φ (phi) and ψ (psi) are the two rotatable backbone dihedrals per residue: φ is the C(i-1)–N–Cα–C torsion, ψ is the N–Cα–C–N(i+1) torsion, both in degrees on (−180°, 180°]. α-helical residues cluster near (−60°, −45°); β-strand residues near (−120°, +130°). A Ramachandran plot is simply a scatter of (φ, ψ) for every residue.

Radius of gyration, Cα contacts, bounding box. Radius of gyration (Rg) is the root-mean-square distance of Cα atoms from their centroid — a single number for overall size and compactness. A globular domain of N residues has Rg ≈ 2.2·N^0.38 Å; an extended or disordered chain has a much larger Rg. The Cα contact count is the number of residue pairs whose Cα atoms are within 8 Å and are more than four positions apart in sequence — a standard proxy for tertiary packing density. The bounding box is the smallest axis-aligned box enclosing all Cα atoms.

Secondary structure (3-state, P-SEA). Three-state secondary structure (P-SEA) collapses the eight DSSP classes into helix (a), strand (b), and coil (c). P-SEA assigns these from Cα geometry alone — distances and angles — without requiring backbone oxygens, so it works on any Cα trace.

Secondary structure (8-state, DSSP). DSSP 8-state secondary structure assigns each residue one of H (α-helix), G (3₁₀-helix), I (π-helix), E (extended β-strand), B (isolated β-bridge), T (hydrogen-bonded turn), S (bend), or '-' (coil). The assignment is computed from backbone hydrogen-bond geometry via the Kabsch–Sander algorithm.

Foldseek 3Di. A 3Di character summarizes, for each residue, the relative orientation of the Cα frame of its nearest spatial neighbor. Because it encodes fold topology rather than chemistry, 3Di alignments detect remote structural similarity that sequence alignment misses.

mmCIF coordinates. The mmCIF block holds the 3D Cartesian coordinates of each backbone atom (N, Cα, C, O) in ångströms. mmCIF is the PDB's canonical archive format — a tagged-loop text representation of the atomic model.

Sequence. Sequence gives the chain of amino acids in standard one-letter code (A=alanine, C=cysteine, …, Y=tyrosine), read N→C. It is the only feature that is directly encoded by the gene; all structural features are derived from the folded form of this sequence.